Protein AF-A0A448V1M2-F1 (afdb_monomer_lite)

pLDDT: mean 79.56, std 18.77, range [48.19, 98.06]

Organism: NCBI:txid54006

InterPro domains:
  IPR054688 CD1247-like, N-terminal domain [NF045650] (5-70)

Structure (mmCIF, N/CA/C/O backbone):
data_AF-A0A448V1M2-F1
#
_entry.id   AF-A0A448V1M2-F1
#
loop_
_atom_site.group_PDB
_atom_site.id
_atom_site.type_symbol
_atom_site.label_atom_id
_atom_site.label_alt_id
_atom_site.label_comp_id
_atom_site.label_asym_id
_atom_site.label_entity_id
_atom_site.label_seq_id
_atom_site.pdbx_PDB_ins_code
_atom_site.Cartn_x
_atom_site.Cartn_y
_atom_site.Cartn_z
_atom_site.occupancy
_atom_site.B_iso_or_equiv
_atom_site.auth_seq_id
_atom_site.auth_comp_id
_atom_site.auth_asym_id
_atom_site.auth_atom_id
_atom_site.pdbx_PDB_model_num
ATOM 1 N N . MET A 1 1 ? 4.926 -2.962 -0.943 1.00 79.69 1 MET A N 1
ATOM 2 C CA . MET A 1 1 ? 3.814 -2.593 -0.034 1.00 79.69 1 MET A CA 1
ATOM 3 C C . MET A 1 1 ? 3.401 -3.590 1.058 1.00 79.69 1 MET A C 1
ATOM 5 O O . MET A 1 1 ? 2.748 -3.192 2.020 1.00 79.69 1 MET A O 1
ATOM 9 N N . LYS A 1 2 ? 3.814 -4.866 0.987 1.00 79.75 2 LYS A N 1
ATOM 10 C CA . LYS A 1 2 ? 3.374 -5.952 1.897 1.00 79.75 2 LYS A CA 1
ATOM 11 C C . LYS A 1 2 ? 3.415 -5.638 3.407 1.00 79.75 2 LYS A C 1
ATOM 13 O O . LYS A 1 2 ? 2.550 -6.105 4.140 1.00 79.75 2 LYS A O 1
ATOM 18 N N . ASN A 1 3 ? 4.383 -4.846 3.882 1.00 88.00 3 ASN A N 1
ATOM 19 C CA . ASN A 1 3 ? 4.484 -4.478 5.302 1.00 88.00 3 ASN A CA 1
ATOM 20 C C . ASN A 1 3 ? 3.368 -3.521 5.761 1.00 88.00 3 ASN A C 1
ATOM 22 O O . ASN A 1 3 ? 2.876 -3.657 6.877 1.00 88.00 3 ASN A O 1
ATOM 26 N N . ILE A 1 4 ? 2.948 -2.582 4.908 1.00 90.81 4 ILE A N 1
ATOM 27 C CA . ILE A 1 4 ? 1.882 -1.621 5.225 1.00 90.81 4 ILE A CA 1
ATOM 28 C C . ILE A 1 4 ? 0.545 -2.357 5.318 1.00 90.81 4 ILE A C 1
ATOM 30 O O . ILE A 1 4 ? -0.119 -2.266 6.346 1.00 90.81 4 ILE A O 1
ATOM 34 N N . LEU A 1 5 ? 0.219 -3.183 4.320 1.00 89.94 5 LEU A N 1
ATOM 35 C CA . LEU A 1 5 ? -0.993 -4.010 4.322 1.00 89.94 5 LEU A CA 1
ATOM 36 C C . LEU A 1 5 ? -1.060 -4.944 5.543 1.00 89.94 5 LEU A C 1
ATOM 38 O O . LEU A 1 5 ? -2.098 -5.050 6.190 1.00 89.94 5 LEU A O 1
ATOM 42 N N . GLN A 1 6 ? 0.060 -5.562 5.940 1.00 93.06 6 GLN A N 1
ATOM 43 C CA . GLN A 1 6 ? 0.123 -6.368 7.169 1.00 93.06 6 GLN A CA 1
ATOM 44 C C . GLN A 1 6 ? -0.152 -5.552 8.437 1.00 93.06 6 GLN A C 1
ATOM 46 O O . GLN A 1 6 ? -0.791 -6.052 9.363 1.00 93.06 6 GLN A O 1
ATOM 51 N N . ARG A 1 7 ? 0.329 -4.307 8.503 1.00 95.12 7 ARG A N 1
ATOM 52 C CA . ARG A 1 7 ? 0.070 -3.417 9.642 1.00 95.12 7 ARG A CA 1
ATOM 53 C C . ARG A 1 7 ? -1.384 -2.951 9.680 1.00 95.12 7 ARG A C 1
ATOM 55 O O . ARG A 1 7 ? -1.934 -2.874 10.772 1.00 95.12 7 ARG A O 1
ATOM 62 N N . ILE A 1 8 ? -2.003 -2.695 8.529 1.00 93.56 8 ILE A N 1
ATOM 63 C CA . ILE A 1 8 ? -3.431 -2.362 8.423 1.00 93.56 8 ILE A CA 1
ATOM 64 C C . ILE A 1 8 ? -4.282 -3.548 8.887 1.00 93.56 8 ILE A C 1
ATOM 66 O O . ILE A 1 8 ? -5.107 -3.387 9.781 1.00 93.56 8 ILE A O 1
ATOM 70 N N . ALA A 1 9 ? -3.995 -4.759 8.401 1.00 92.94 9 ALA A N 1
ATOM 71 C CA . ALA A 1 9 ? -4.674 -5.977 8.846 1.00 92.94 9 ALA A CA 1
ATOM 72 C C . ALA A 1 9 ? -4.497 -6.233 10.357 1.00 92.94 9 ALA A C 1
ATOM 74 O O . ALA A 1 9 ? -5.424 -6.664 11.043 1.00 92.94 9 ALA A O 1
ATOM 75 N N . TYR A 1 10 ? -3.314 -5.932 10.905 1.00 95.12 10 TYR A N 1
ATOM 76 C CA . TYR A 1 10 ? -3.086 -5.976 12.349 1.00 95.12 10 TYR A CA 1
ATOM 77 C C . TYR A 1 10 ? -3.934 -4.942 13.106 1.00 95.12 10 TYR A C 1
ATOM 79 O O . TYR A 1 10 ? -4.482 -5.275 14.152 1.00 95.12 10 TYR A O 1
ATOM 87 N N . LEU A 1 11 ? -4.061 -3.710 12.598 1.00 94.12 11 LEU A N 1
ATOM 88 C CA . LEU A 1 11 ? -4.897 -2.671 13.209 1.00 94.12 11 LEU A CA 1
ATOM 89 C C . LEU A 1 11 ? -6.382 -3.043 13.189 1.00 94.12 11 LEU A C 1
ATOM 91 O O . LEU A 1 11 ? -7.041 -2.856 14.206 1.00 94.12 11 LEU A O 1
ATOM 95 N N . GLN A 1 12 ? -6.875 -3.622 12.092 1.00 92.31 12 GLN A N 1
ATOM 96 C CA . GLN A 1 12 ? -8.239 -4.156 12.004 1.00 92.31 12 GLN A CA 1
ATOM 97 C C . GLN A 1 12 ? -8.470 -5.235 13.072 1.00 92.31 12 GLN A C 1
ATOM 99 O O . GLN A 1 12 ? -9.373 -5.115 13.896 1.00 92.31 12 GLN A O 1
ATOM 104 N N . GLY A 1 13 ? -7.577 -6.228 13.162 1.00 94.00 13 GLY A N 1
ATOM 105 C CA . GLY A 1 13 ? -7.680 -7.270 14.189 1.00 94.00 13 GLY A CA 1
ATOM 106 C C . GLY A 1 13 ? -7.524 -6.748 15.625 1.00 94.00 13 GLY A C 1
ATOM 107 O O . GLY A 1 13 ? -8.115 -7.296 16.557 1.00 94.00 13 GLY A O 1
ATOM 108 N N . LEU A 1 14 ? -6.740 -5.686 15.830 1.00 94.44 14 LEU A N 1
ATOM 109 C CA . LEU A 1 14 ? -6.602 -5.032 17.130 1.00 94.44 14 LEU A CA 1
ATOM 110 C C . LEU A 1 14 ? -7.875 -4.265 17.509 1.00 94.44 14 LEU A C 1
ATOM 112 O O . LEU A 1 14 ? -8.284 -4.336 18.667 1.00 94.44 14 LEU A O 1
ATOM 116 N N . ALA A 1 15 ? -8.500 -3.563 16.560 1.00 92.69 15 ALA A N 1
ATOM 117 C CA . ALA A 1 15 ? -9.775 -2.879 16.759 1.00 92.69 15 ALA A CA 1
ATOM 118 C C . ALA A 1 15 ? -10.866 -3.880 17.172 1.00 92.69 15 ALA A C 1
ATOM 120 O O . ALA A 1 15 ? -11.500 -3.690 18.213 1.00 92.69 15 ALA A O 1
ATOM 121 N N . ASP A 1 16 ? -10.967 -5.006 16.458 1.00 90.62 16 ASP A N 1
ATOM 122 C CA . ASP A 1 16 ? -11.872 -6.109 16.798 1.00 90.62 16 ASP A CA 1
ATOM 123 C C . ASP A 1 16 ? -11.5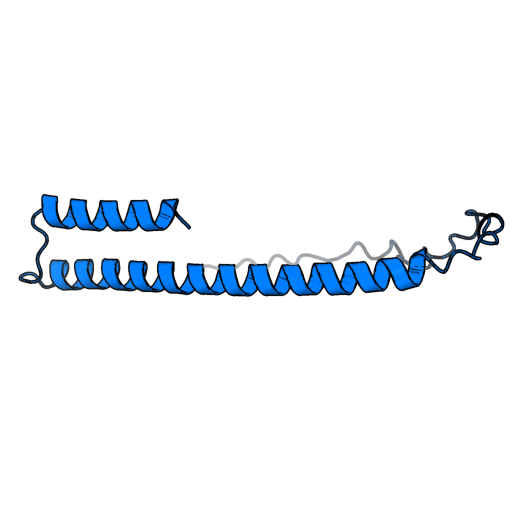84 -6.673 18.198 1.00 90.62 16 ASP A C 1
ATOM 125 O O . ASP A 1 16 ? -12.487 -6.860 19.017 1.00 90.62 16 ASP A O 1
ATOM 129 N N . GLY A 1 17 ? -10.307 -6.921 18.510 1.00 92.81 17 GLY A N 1
ATOM 130 C CA . GLY A 1 17 ? -9.881 -7.477 19.796 1.00 92.81 17 GLY A CA 1
ATOM 131 C C . GLY A 1 17 ? -10.126 -6.550 20.992 1.00 92.81 17 GLY A C 1
ATOM 132 O O . GLY A 1 17 ? -10.302 -7.029 22.114 1.00 92.81 17 GLY A O 1
ATOM 133 N N . LEU A 1 18 ? -10.155 -5.236 20.762 1.00 92.62 18 LEU A N 1
ATOM 134 C CA . LEU A 1 18 ? -10.473 -4.222 21.768 1.00 92.62 18 LEU A CA 1
ATOM 135 C C . LEU A 1 18 ? -11.978 -3.938 21.879 1.00 92.62 18 LEU A C 1
ATOM 137 O O . LEU A 1 18 ? -12.381 -3.215 22.790 1.00 92.62 18 LEU A O 1
ATOM 141 N N . GLY A 1 19 ? -12.800 -4.514 20.997 1.00 90.69 19 GLY A N 1
ATOM 142 C CA . GLY A 1 19 ? -14.232 -4.234 20.933 1.00 90.69 19 GLY A CA 1
ATOM 143 C C . GLY A 1 19 ? -14.530 -2.817 20.449 1.00 90.69 19 GLY A C 1
ATOM 144 O O . GLY A 1 19 ? -15.491 -2.207 20.909 1.00 90.69 19 GLY A O 1
ATOM 145 N N . VAL A 1 20 ? -13.678 -2.270 19.578 1.00 91.81 20 VAL A N 1
ATOM 146 C CA . VAL A 1 20 ? -13.969 -1.018 18.879 1.00 91.81 20 VAL A CA 1
ATOM 147 C C . VAL A 1 20 ? -15.035 -1.318 17.836 1.00 91.81 20 VAL A C 1
ATOM 149 O O . VAL A 1 20 ? -14.824 -2.130 16.942 1.00 91.81 20 VAL A O 1
ATOM 152 N N . ASP A 1 21 ? -16.180 -0.665 17.968 1.00 89.12 21 ASP A N 1
ATOM 153 C CA . ASP A 1 21 ? -17.312 -0.820 17.068 1.00 89.12 21 ASP A CA 1
ATOM 154 C C . ASP A 1 21 ? -17.858 0.547 16.631 1.00 89.12 21 ASP A C 1
ATOM 156 O O . ASP A 1 21 ? -17.465 1.609 17.129 1.00 89.12 21 ASP A O 1
ATOM 160 N N . ASP A 1 22 ? -18.792 0.515 15.688 1.00 89.06 22 ASP A N 1
ATOM 161 C CA . ASP A 1 22 ? -19.462 1.685 15.124 1.00 89.06 22 ASP A CA 1
ATOM 162 C C . ASP A 1 22 ? -20.516 2.306 16.061 1.00 89.06 22 ASP A C 1
ATOM 164 O O . ASP A 1 22 ? -21.189 3.272 15.694 1.00 89.06 22 ASP A O 1
ATOM 168 N N . THR A 1 23 ? -20.673 1.793 17.288 1.00 90.12 23 THR A N 1
ATOM 169 C CA . THR A 1 23 ? -21.674 2.297 18.240 1.00 90.12 23 THR A CA 1
ATOM 170 C C . THR A 1 23 ? -21.207 3.554 18.968 1.00 90.12 23 THR A C 1
ATOM 172 O O . THR A 1 23 ? -22.027 4.373 19.401 1.00 90.12 23 THR A O 1
ATOM 175 N N . SER A 1 24 ? -19.889 3.731 19.089 1.00 94.31 24 SER A N 1
ATOM 176 C CA . SER A 1 24 ? -19.273 4.947 19.617 1.00 94.31 24 SER A CA 1
ATOM 177 C C . SER A 1 24 ? -18.854 5.879 18.483 1.00 94.31 24 SER A C 1
ATOM 179 O O . SER A 1 24 ? -18.456 5.439 17.407 1.00 94.31 24 SER A O 1
ATOM 181 N N . LYS A 1 25 ? -18.905 7.193 18.727 1.00 94.69 25 LYS A N 1
ATOM 182 C CA . LYS A 1 25 ? -18.470 8.182 17.726 1.00 94.69 25 LYS A CA 1
ATOM 183 C C . LYS A 1 25 ? -16.984 8.027 17.418 1.00 94.69 25 LYS A C 1
ATOM 185 O O . LYS A 1 25 ? -16.564 8.181 16.278 1.00 94.69 25 LYS A O 1
ATOM 190 N N . GLU A 1 26 ? -16.202 7.731 18.448 1.00 92.06 26 GLU A N 1
ATOM 191 C CA . GLU A 1 26 ? -14.770 7.495 18.359 1.00 92.06 26 GLU A CA 1
ATOM 192 C C . GLU A 1 26 ? -14.473 6.223 17.559 1.00 92.06 26 GLU A C 1
ATOM 194 O O . GLU A 1 26 ? -13.617 6.253 16.681 1.00 92.06 26 GLU A O 1
ATOM 199 N N . GLY A 1 27 ? -15.202 5.130 17.808 1.00 93.44 27 GLY A N 1
ATOM 200 C CA . GLY A 1 27 ? -15.043 3.876 17.073 1.00 93.44 27 GLY A CA 1
ATOM 201 C C . GLY A 1 27 ? -15.433 3.997 15.604 1.00 93.44 27 GLY A C 1
ATOM 202 O O . GLY A 1 27 ? -14.683 3.544 14.747 1.00 93.44 27 GLY A O 1
ATOM 203 N N . GLN A 1 28 ? -16.511 4.724 15.298 1.00 94.00 28 GLN A N 1
ATOM 204 C CA . GLN A 1 28 ? -16.889 5.030 13.918 1.00 94.00 28 GLN A CA 1
ATOM 205 C C . GLN A 1 28 ? -15.775 5.783 13.169 1.00 94.00 28 GLN A C 1
ATOM 207 O O . GLN A 1 28 ? -15.437 5.421 12.048 1.00 94.00 28 GLN A O 1
ATOM 212 N N . ILE A 1 29 ? -15.165 6.798 13.795 1.00 95.25 29 ILE A N 1
ATOM 213 C CA . ILE A 1 29 ? -14.046 7.545 13.196 1.00 95.25 29 ILE A CA 1
ATOM 214 C C . ILE A 1 29 ? -12.814 6.652 13.011 1.00 95.25 29 ILE A C 1
ATOM 216 O O . ILE A 1 29 ? -12.134 6.755 11.994 1.00 95.25 29 ILE A O 1
ATOM 220 N N . LEU A 1 30 ? -12.497 5.804 13.993 1.00 93.56 30 LEU A N 1
ATOM 221 C CA . LEU A 1 30 ? -11.327 4.927 13.934 1.00 93.56 30 LEU A CA 1
ATOM 222 C C . LEU A 1 30 ? -11.451 3.872 12.833 1.00 93.56 30 LEU A C 1
ATOM 224 O O . LEU A 1 30 ? -10.475 3.647 12.124 1.00 93.56 30 LEU A O 1
ATOM 228 N N . LEU A 1 31 ? -12.624 3.253 12.691 1.00 93.69 31 LEU A N 1
ATOM 229 C CA . LEU A 1 31 ? -12.887 2.270 11.639 1.00 93.69 31 LEU A CA 1
ATOM 230 C C . LEU A 1 31 ? -12.781 2.919 10.256 1.00 93.69 31 LEU A C 1
ATOM 232 O O . LEU A 1 31 ? -12.000 2.454 9.432 1.00 93.69 31 LEU A O 1
ATOM 236 N N . GLU A 1 32 ? -13.434 4.067 10.059 1.00 95.75 32 GLU A N 1
ATOM 237 C CA . GLU A 1 32 ? -13.359 4.808 8.795 1.00 95.75 32 GLU A CA 1
ATOM 238 C C . GLU A 1 32 ? -11.914 5.210 8.449 1.00 95.75 32 GLU A C 1
ATOM 240 O O . GLU A 1 32 ? -11.489 5.136 7.301 1.00 95.75 32 GLU A O 1
ATOM 245 N N . LEU A 1 33 ? -11.119 5.613 9.446 1.00 95.31 33 LEU A N 1
ATOM 246 C CA . LEU A 1 33 ? -9.718 5.972 9.230 1.00 95.31 33 LEU A CA 1
ATOM 247 C C . LEU A 1 33 ? -8.877 4.764 8.808 1.00 95.31 33 LEU A C 1
ATOM 249 O O . LEU A 1 33 ? -8.003 4.902 7.954 1.00 95.31 33 LEU A O 1
ATOM 253 N N . VAL A 1 34 ? -9.115 3.594 9.405 1.00 93.94 34 VAL A N 1
ATOM 254 C CA . VAL A 1 34 ? -8.431 2.355 9.012 1.00 93.94 34 VAL A CA 1
ATOM 255 C C . VAL A 1 34 ? -8.782 1.982 7.573 1.00 93.94 34 VAL A C 1
ATOM 257 O O . VAL A 1 34 ? -7.878 1.623 6.819 1.00 93.94 34 VAL A O 1
ATOM 260 N N . ASP A 1 35 ? -10.044 2.139 7.181 1.00 93.62 35 ASP A N 1
ATOM 261 C CA . ASP A 1 35 ? -10.511 1.844 5.826 1.00 93.62 35 ASP A CA 1
ATOM 262 C C . ASP A 1 35 ? -9.916 2.814 4.795 1.00 93.62 35 ASP A C 1
ATOM 264 O O . ASP A 1 35 ? -9.327 2.376 3.810 1.00 93.62 35 ASP A O 1
ATOM 268 N N . VAL A 1 36 ? -9.923 4.125 5.064 1.00 96.75 36 VAL A N 1
ATOM 269 C CA . VAL A 1 36 ? -9.280 5.126 4.187 1.00 96.75 36 VAL A CA 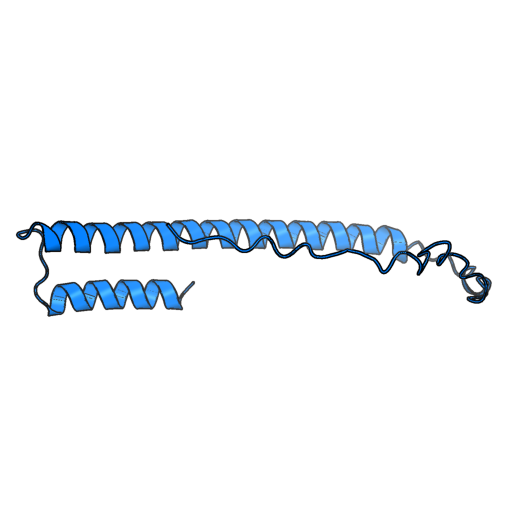1
ATOM 270 C C . VAL A 1 36 ? -7.781 4.858 4.026 1.00 96.75 36 VAL A C 1
ATOM 272 O O . VAL A 1 36 ? -7.223 5.038 2.945 1.00 96.75 36 VAL A O 1
ATOM 275 N N . VAL A 1 37 ? -7.098 4.422 5.089 1.00 95.31 37 VAL A N 1
ATOM 276 C CA . VAL A 1 37 ? -5.676 4.055 5.005 1.00 95.31 37 VAL A CA 1
ATOM 277 C C . VAL A 1 37 ? -5.475 2.783 4.173 1.00 95.31 37 VAL A C 1
ATOM 279 O O . VAL A 1 37 ? -4.460 2.682 3.482 1.00 95.31 37 VAL A O 1
ATOM 282 N N . ALA A 1 38 ? -6.415 1.834 4.204 1.00 93.31 38 ALA A N 1
ATOM 283 C CA . ALA A 1 38 ? -6.398 0.655 3.338 1.00 93.31 38 ALA A CA 1
ATOM 284 C C . ALA A 1 38 ? -6.556 1.039 1.863 1.00 93.31 38 ALA A C 1
ATOM 286 O O . ALA A 1 38 ? -5.706 0.675 1.053 1.00 93.31 38 ALA A O 1
ATOM 287 N N . GLU A 1 39 ? -7.557 1.857 1.539 1.00 95.62 39 GLU A N 1
ATOM 288 C CA . GLU A 1 39 ? -7.783 2.355 0.176 1.00 95.62 39 GLU A CA 1
ATOM 289 C C . GLU A 1 39 ? -6.588 3.165 -0.346 1.00 95.62 39 GLU A C 1
ATOM 291 O O . GLU A 1 39 ? -6.188 3.033 -1.505 1.00 95.62 39 GLU A O 1
ATOM 296 N N . LEU A 1 40 ? -5.976 3.988 0.515 1.00 95.44 40 LEU A N 1
ATOM 297 C CA . LEU A 1 40 ? -4.769 4.733 0.170 1.00 95.44 40 LEU A CA 1
ATOM 298 C C . LEU A 1 40 ? -3.601 3.792 -0.130 1.00 95.44 40 LEU A C 1
ATOM 300 O O . LEU A 1 40 ? -2.857 4.040 -1.074 1.00 95.44 40 LEU A O 1
ATOM 304 N N . ALA A 1 41 ? -3.423 2.738 0.669 1.00 93.75 41 ALA A N 1
ATOM 305 C CA . ALA A 1 41 ? -2.376 1.757 0.424 1.00 93.75 41 ALA A CA 1
ATOM 306 C C . ALA A 1 41 ? -2.588 1.065 -0.928 1.00 93.75 41 ALA A C 1
ATOM 308 O O . ALA A 1 41 ? -1.665 1.056 -1.727 1.00 93.75 41 ALA A O 1
ATOM 309 N N . GLU A 1 42 ? -3.792 0.574 -1.223 1.00 92.69 42 GLU A N 1
ATOM 310 C CA . GLU A 1 42 ? -4.101 -0.056 -2.517 1.00 92.69 42 GLU A CA 1
ATOM 311 C C . GLU A 1 42 ? -3.866 0.901 -3.692 1.00 92.69 42 GLU A C 1
ATOM 313 O O . GLU A 1 42 ? -3.158 0.562 -4.633 1.00 92.69 42 GLU A O 1
ATOM 318 N N . THR A 1 43 ? -4.347 2.144 -3.587 1.00 95.81 43 THR A N 1
ATOM 319 C CA . THR A 1 43 ? -4.141 3.160 -4.632 1.00 95.81 43 THR A CA 1
ATOM 320 C C . THR A 1 43 ? -2.657 3.426 -4.884 1.00 95.81 43 THR A C 1
ATOM 322 O O . THR A 1 43 ? -2.259 3.684 -6.015 1.00 95.81 43 THR A O 1
ATOM 325 N N . VAL A 1 44 ? -1.826 3.422 -3.840 1.00 95.12 44 VAL A N 1
ATOM 326 C CA . VAL A 1 44 ? -0.381 3.619 -3.996 1.00 95.12 44 VAL A CA 1
ATOM 327 C C . VAL A 1 44 ? 0.280 2.383 -4.618 1.00 95.12 44 VAL A C 1
ATOM 329 O O . VAL A 1 44 ? 1.249 2.572 -5.344 1.00 95.12 44 VAL A O 1
ATOM 332 N N . ASP A 1 45 ? -0.212 1.161 -4.372 1.00 93.44 45 ASP A N 1
ATOM 333 C CA . ASP A 1 45 ? 0.305 -0.089 -4.985 1.00 93.44 45 ASP A CA 1
ATOM 334 C C . ASP A 1 45 ? 0.123 -0.035 -6.489 1.00 93.44 45 ASP A C 1
ATOM 336 O O . ASP A 1 45 ? 1.111 -0.061 -7.215 1.00 93.44 45 ASP A O 1
ATOM 340 N N . ASP A 1 46 ? -1.106 0.229 -6.929 1.00 94.56 46 ASP A N 1
ATOM 341 C CA . ASP A 1 46 ? -1.436 0.341 -8.348 1.00 94.56 46 ASP A CA 1
ATOM 342 C C . ASP A 1 46 ? -0.570 1.404 -9.048 1.00 94.56 46 ASP A C 1
ATOM 344 O O . ASP A 1 46 ? -0.114 1.224 -10.172 1.00 94.56 46 ASP A O 1
ATOM 348 N N . ARG A 1 47 ? -0.296 2.527 -8.370 1.00 95.69 47 ARG A N 1
ATOM 349 C CA . ARG A 1 47 ? 0.542 3.605 -8.921 1.00 95.69 47 ARG A CA 1
ATOM 350 C C . ARG A 1 47 ? 2.024 3.268 -8.980 1.00 95.69 47 ARG A C 1
ATOM 352 O O . ARG A 1 47 ? 2.724 3.862 -9.797 1.00 95.69 47 ARG A O 1
ATOM 359 N N . LEU A 1 48 ? 2.518 2.423 -8.078 1.00 95.50 48 LEU A N 1
ATOM 360 C CA . LEU A 1 48 ? 3.895 1.946 -8.146 1.00 95.50 48 LEU A CA 1
ATOM 361 C C . LEU A 1 48 ? 4.052 0.928 -9.269 1.00 95.50 48 LEU A C 1
ATOM 363 O O . LEU A 1 48 ? 5.045 1.018 -9.980 1.00 95.50 48 LEU A O 1
ATOM 367 N N . ASP A 1 49 ? 3.068 0.050 -9.461 1.00 95.44 49 ASP A N 1
ATOM 368 C CA . ASP A 1 49 ? 3.050 -0.895 -10.580 1.00 95.44 49 ASP A CA 1
ATOM 369 C C . ASP A 1 49 ? 3.033 -0.134 -11.925 1.00 95.44 49 ASP A C 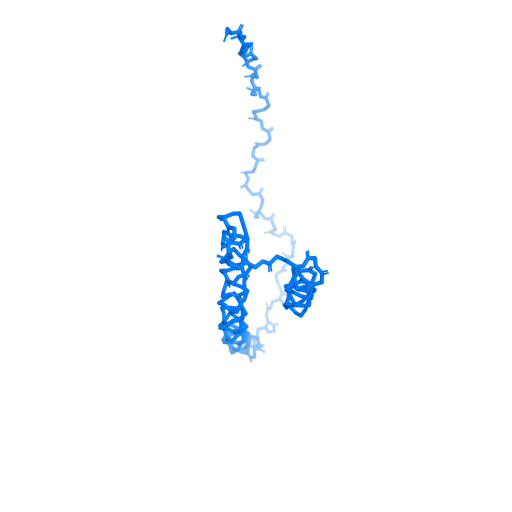1
ATOM 371 O O . ASP A 1 49 ? 3.887 -0.368 -12.774 1.00 95.44 49 ASP A O 1
ATOM 375 N N . ASP A 1 50 ? 2.167 0.883 -12.076 1.00 96.75 50 ASP A N 1
ATOM 376 C CA . ASP A 1 50 ? 2.154 1.770 -13.259 1.00 96.75 50 ASP A CA 1
ATOM 377 C C . ASP A 1 50 ? 3.520 2.455 -13.509 1.00 96.75 50 ASP A C 1
ATOM 379 O O . ASP A 1 50 ? 3.886 2.761 -14.647 1.00 96.75 50 ASP A O 1
ATOM 383 N N . LEU A 1 51 ? 4.250 2.788 -12.437 1.00 96.94 51 LEU A N 1
ATOM 384 C CA . LEU A 1 51 ? 5.553 3.446 -12.528 1.00 96.94 51 LEU A CA 1
ATOM 385 C C . LEU A 1 51 ? 6.659 2.457 -12.902 1.00 96.94 51 LEU A C 1
ATOM 387 O O . LEU A 1 51 ? 7.562 2.845 -13.636 1.00 96.94 51 LEU A O 1
ATOM 391 N N . GLU A 1 52 ? 6.596 1.221 -12.406 1.00 97.12 52 GLU A N 1
ATOM 392 C CA . GLU A 1 52 ? 7.497 0.135 -12.803 1.00 97.12 52 GLU A CA 1
ATOM 393 C C . GLU A 1 52 ? 7.368 -0.115 -14.310 1.00 97.12 52 GLU A C 1
ATOM 395 O O . GLU A 1 52 ? 8.369 -0.026 -15.015 1.00 97.12 52 GLU A O 1
ATOM 400 N N . ASP A 1 53 ? 6.138 -0.217 -14.827 1.00 97.25 53 ASP A N 1
ATOM 401 C CA . ASP A 1 53 ? 5.874 -0.330 -16.269 1.00 97.25 53 ASP A CA 1
ATOM 402 C C . ASP A 1 53 ? 6.463 0.851 -17.068 1.00 97.25 53 ASP A C 1
ATOM 404 O O . ASP A 1 53 ? 6.999 0.682 -18.163 1.00 97.25 53 ASP A O 1
ATOM 408 N N . TYR A 1 54 ? 6.368 2.078 -16.544 1.00 97.50 54 TYR A N 1
ATOM 409 C CA . TYR A 1 54 ? 6.946 3.249 -17.210 1.00 97.50 54 TYR A CA 1
ATOM 410 C C . TYR A 1 54 ? 8.479 3.220 -17.209 1.00 97.50 54 TYR A C 1
ATOM 412 O O . TYR A 1 54 ? 9.102 3.642 -18.183 1.00 97.50 54 TYR A O 1
ATOM 420 N N . VAL A 1 55 ? 9.091 2.759 -16.116 1.00 98.06 55 VAL A N 1
ATOM 421 C CA . VAL A 1 55 ? 10.546 2.598 -16.024 1.00 98.06 55 VAL A CA 1
ATOM 422 C C . VAL A 1 55 ? 11.019 1.539 -17.012 1.00 98.06 55 VAL A C 1
ATOM 424 O O . VAL A 1 55 ? 11.976 1.815 -17.727 1.00 98.06 55 VAL A O 1
ATOM 427 N N . ASP A 1 56 ? 10.312 0.416 -17.136 1.00 98.00 56 ASP A N 1
ATOM 428 C CA . ASP A 1 56 ? 10.622 -0.628 -18.118 1.00 98.00 56 ASP A CA 1
ATOM 429 C C . ASP A 1 56 ? 10.627 -0.074 -19.554 1.00 98.00 56 ASP A C 1
ATOM 431 O O . ASP A 1 56 ? 11.545 -0.351 -20.324 1.00 98.00 56 ASP A O 1
ATOM 435 N N . VAL A 1 57 ? 9.650 0.772 -19.908 1.00 97.94 57 VAL A N 1
ATOM 436 C CA . VAL A 1 57 ? 9.610 1.443 -21.224 1.00 97.94 57 VAL A CA 1
ATOM 437 C C . VAL A 1 57 ? 10.805 2.377 -21.419 1.00 97.94 57 VAL A C 1
ATOM 439 O O . VAL A 1 57 ? 11.395 2.413 -22.494 1.00 97.94 57 VAL A O 1
ATOM 442 N N . VAL A 1 58 ? 11.181 3.140 -20.390 1.00 97.69 58 VAL A N 1
ATOM 443 C CA . VAL A 1 58 ? 12.355 4.023 -20.468 1.00 97.69 58 VAL A CA 1
ATOM 444 C C . VAL A 1 58 ? 13.644 3.212 -20.606 1.00 97.69 58 VAL A C 1
ATOM 446 O O . VAL A 1 58 ? 14.530 3.622 -21.352 1.00 97.69 58 VAL A O 1
ATOM 449 N N . GLU A 1 59 ? 13.768 2.083 -19.908 1.00 97.94 59 GLU A N 1
ATOM 450 C CA . GLU A 1 59 ? 14.909 1.176 -20.054 1.00 97.94 59 GLU A CA 1
ATOM 451 C C . GLU A 1 59 ? 14.982 0.583 -21.470 1.00 97.94 59 GLU A C 1
ATOM 453 O O . GLU A 1 59 ? 16.070 0.549 -22.045 1.00 97.94 59 GLU A O 1
ATOM 458 N N . GLU A 1 60 ? 13.848 0.186 -22.058 1.00 97.12 60 GLU A N 1
ATOM 459 C CA . GLU A 1 60 ? 13.767 -0.285 -23.450 1.00 97.12 60 GLU A CA 1
ATOM 460 C C . GLU A 1 60 ? 14.220 0.802 -24.440 1.00 97.12 60 GLU A C 1
ATOM 462 O O . GLU A 1 60 ? 15.146 0.571 -25.218 1.00 97.12 60 GLU A O 1
ATOM 467 N N . ASP A 1 61 ? 13.648 2.008 -24.355 1.00 97.00 61 ASP A N 1
ATOM 468 C CA . ASP A 1 61 ? 13.991 3.137 -25.231 1.00 97.00 61 ASP A CA 1
ATOM 469 C C . ASP A 1 61 ? 15.478 3.529 -25.120 1.00 97.00 61 ASP A C 1
ATOM 471 O O . ASP A 1 61 ? 16.124 3.879 -26.113 1.00 97.00 61 ASP A O 1
ATOM 475 N N . LEU A 1 62 ? 16.040 3.499 -23.904 1.00 96.31 62 LEU A N 1
ATOM 476 C CA . LEU A 1 62 ? 17.458 3.786 -23.684 1.00 96.31 62 LEU A CA 1
ATOM 477 C C . LEU A 1 62 ? 18.358 2.685 -24.240 1.00 96.31 62 LEU A C 1
ATOM 479 O O . LEU A 1 62 ? 19.414 3.014 -24.770 1.00 96.31 62 LEU A O 1
ATOM 483 N N . GLY A 1 63 ? 17.943 1.419 -24.160 1.00 93.50 63 GLY A N 1
ATOM 484 C CA . GLY A 1 63 ? 18.645 0.307 -24.798 1.00 93.50 63 GLY A CA 1
ATOM 485 C C . GLY A 1 63 ? 18.679 0.448 -26.319 1.00 93.50 63 GLY A C 1
ATOM 486 O O . GLY A 1 63 ? 19.738 0.321 -26.923 1.00 93.50 63 GLY A O 1
ATOM 487 N N . GLU A 1 64 ? 17.558 0.818 -26.946 1.00 94.06 64 GLU A N 1
ATOM 488 C CA . GLU A 1 64 ? 17.527 1.088 -28.391 1.00 94.06 64 GLU A CA 1
ATOM 489 C C . GLU A 1 64 ? 18.441 2.259 -28.786 1.00 94.06 64 GLU A C 1
ATOM 491 O O . GLU A 1 64 ? 19.089 2.232 -29.836 1.00 94.06 64 GLU A O 1
ATOM 496 N N . LEU A 1 65 ? 18.504 3.301 -27.950 1.00 92.94 65 LEU A N 1
ATOM 497 C CA . LEU A 1 65 ? 19.409 4.428 -28.158 1.00 92.94 65 LEU A CA 1
ATOM 498 C C . LEU A 1 65 ? 20.878 4.027 -27.974 1.00 92.94 65 LEU A C 1
ATOM 500 O O . LEU A 1 65 ? 21.728 4.495 -28.731 1.00 92.94 65 LEU A O 1
ATOM 504 N N . GLU A 1 66 ? 21.171 3.199 -26.970 1.00 89.56 66 GLU A N 1
ATOM 505 C CA . GLU A 1 66 ? 22.497 2.641 -26.710 1.00 89.56 66 GLU A CA 1
ATOM 506 C C . GLU A 1 66 ? 22.985 1.864 -27.930 1.00 89.56 66 GLU A C 1
ATOM 508 O O . GLU A 1 66 ? 24.052 2.171 -28.459 1.00 89.56 66 GLU A O 1
ATOM 513 N N . ASP A 1 67 ? 22.159 0.947 -28.434 1.00 88.62 67 ASP A N 1
ATOM 514 C CA . ASP A 1 67 ? 22.460 0.172 -29.632 1.00 88.62 67 ASP A CA 1
ATOM 515 C C . ASP A 1 67 ? 22.663 1.102 -30.842 1.00 88.62 67 ASP A C 1
ATOM 517 O O . ASP A 1 67 ? 23.640 0.972 -31.572 1.00 88.62 67 ASP A O 1
ATOM 521 N N . PHE A 1 68 ? 21.813 2.117 -31.033 1.00 87.25 68 PHE A N 1
ATOM 522 C CA . PHE A 1 68 ? 21.971 3.070 -32.138 1.00 87.25 68 PHE A CA 1
ATOM 523 C C . PHE A 1 68 ? 23.286 3.868 -32.082 1.00 87.25 68 PHE A C 1
ATOM 525 O O . PHE A 1 68 ? 23.883 4.123 -33.125 1.00 87.25 68 PHE A O 1
ATOM 532 N N . ILE A 1 69 ? 23.725 4.294 -30.894 1.00 85.25 69 ILE A N 1
ATOM 533 C CA . ILE A 1 69 ? 24.926 5.129 -30.735 1.00 85.25 69 ILE A CA 1
ATOM 534 C C . ILE A 1 69 ? 26.200 4.277 -30.694 1.00 85.25 69 ILE A C 1
ATOM 536 O O . ILE A 1 69 ? 27.210 4.6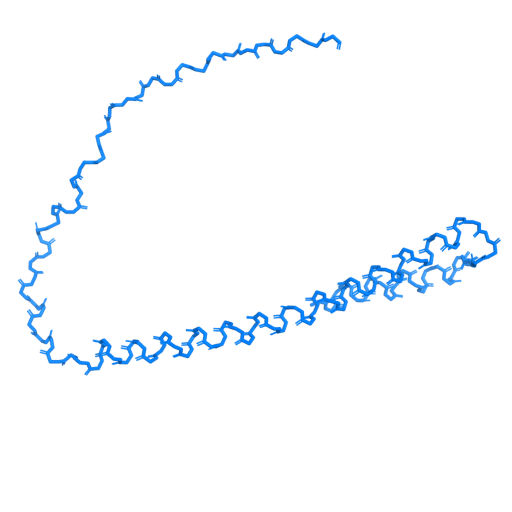87 -31.259 1.00 85.25 69 ILE A O 1
ATOM 540 N N . TYR A 1 70 ? 26.172 3.122 -30.025 1.00 79.44 70 TYR A N 1
ATOM 541 C CA . TYR A 1 70 ? 27.355 2.293 -29.778 1.00 79.44 70 TYR A CA 1
ATOM 542 C C . TYR A 1 70 ? 27.535 1.147 -30.787 1.00 79.44 70 TYR A C 1
ATOM 544 O O . TYR A 1 70 ? 28.657 0.679 -30.955 1.00 79.44 70 TYR A O 1
ATOM 552 N N . GLU A 1 71 ? 26.499 0.694 -31.508 1.00 64.69 71 GLU A N 1
ATOM 553 C CA . GLU A 1 71 ? 26.690 -0.245 -32.632 1.00 64.69 71 GLU A CA 1
ATOM 554 C C . GLU A 1 71 ? 27.170 0.456 -33.917 1.00 64.69 71 GLU A C 1
ATOM 556 O O . GLU A 1 71 ? 27.652 -0.211 -34.834 1.00 64.69 71 GLU A O 1
ATOM 561 N N . GLU A 1 72 ? 27.095 1.791 -33.986 1.00 59.22 72 GLU A N 1
ATOM 562 C CA . GLU A 1 72 ? 27.671 2.602 -35.071 1.00 59.22 72 GLU A CA 1
ATOM 563 C C . GLU A 1 72 ? 29.159 2.949 -34.824 1.00 59.22 72 GLU A C 1
ATOM 565 O O . GLU A 1 72 ? 29.686 3.911 -35.384 1.00 59.22 72 GLU A O 1
ATOM 570 N N . ASP A 1 73 ? 29.870 2.129 -34.035 1.00 55.41 73 ASP A N 1
ATOM 571 C CA . ASP A 1 73 ? 31.334 2.131 -33.905 1.00 55.41 73 ASP A CA 1
ATOM 572 C C . ASP A 1 73 ? 32.019 1.555 -35.172 1.00 55.41 73 ASP A C 1
ATOM 574 O O . ASP A 1 73 ? 32.708 0.537 -35.165 1.00 55.41 73 ASP A O 1
ATOM 578 N N . ASP A 1 74 ? 31.879 2.290 -36.278 1.00 52.88 74 ASP A N 1
ATOM 579 C CA . ASP A 1 74 ? 33.009 2.600 -37.172 1.00 52.88 74 ASP A CA 1
ATOM 580 C C . ASP A 1 74 ? 33.747 3.864 -36.636 1.00 52.88 74 ASP A C 1
ATOM 582 O O . ASP A 1 74 ? 34.375 4.615 -37.381 1.00 52.88 74 ASP A O 1
ATOM 586 N N . PHE A 1 75 ? 33.660 4.125 -35.325 1.00 54.84 75 PHE A N 1
ATOM 587 C CA . PHE A 1 75 ? 34.330 5.200 -34.586 1.00 54.84 75 PHE A CA 1
ATOM 588 C C . PHE A 1 75 ? 35.628 4.715 -33.908 1.00 54.84 75 PHE A C 1
ATOM 590 O O . PHE A 1 75 ? 36.061 5.245 -32.886 1.00 54.84 75 PHE A O 1
ATOM 597 N N . ASP A 1 76 ? 36.340 3.802 -34.577 1.00 51.59 76 ASP A N 1
ATOM 598 C CA . ASP A 1 76 ? 37.763 3.480 -34.353 1.00 51.59 76 ASP A CA 1
ATOM 599 C C . ASP A 1 76 ? 38.707 4.715 -34.500 1.00 51.59 76 ASP A C 1
ATOM 601 O O . ASP A 1 76 ? 39.926 4.579 -34.422 1.00 51.59 76 ASP A O 1
ATOM 605 N N . ASP A 1 77 ? 38.179 5.929 -34.711 1.00 52.25 77 ASP A N 1
ATOM 606 C CA . ASP A 1 77 ? 38.931 7.189 -34.859 1.00 52.25 77 ASP A CA 1
ATOM 607 C C . ASP A 1 77 ? 38.960 8.051 -33.572 1.00 52.25 77 ASP A C 1
ATOM 609 O O . ASP A 1 77 ? 39.530 9.143 -33.573 1.00 52.25 77 ASP A O 1
ATOM 613 N N . TYR A 1 78 ? 38.384 7.589 -32.452 1.00 52.09 78 TYR A N 1
ATOM 614 C CA . TYR A 1 78 ? 38.485 8.285 -31.153 1.00 52.09 78 TYR A CA 1
ATOM 615 C C . TYR A 1 78 ? 39.741 7.942 -30.334 1.00 52.09 78 TYR A C 1
ATOM 617 O O . TYR A 1 78 ? 39.902 8.452 -29.227 1.00 52.09 78 TYR A O 1
ATOM 625 N N . ASP A 1 79 ? 40.675 7.165 -30.888 1.00 51.50 79 ASP A N 1
ATOM 626 C CA . ASP A 1 79 ? 42.013 6.975 -30.304 1.00 51.50 79 ASP A CA 1
ATOM 627 C C . ASP A 1 79 ? 42.933 8.211 -30.481 1.00 51.50 79 ASP A C 1
ATOM 629 O O . ASP A 1 79 ? 44.010 8.261 -29.886 1.00 51.50 79 ASP A O 1
ATOM 633 N N . ASP A 1 80 ? 42.507 9.230 -31.246 1.00 51.47 80 ASP A N 1
ATOM 634 C CA . ASP A 1 80 ? 43.248 10.488 -31.471 1.00 51.47 80 ASP A CA 1
ATOM 635 C C . ASP A 1 80 ? 42.682 11.698 -30.689 1.00 51.47 80 ASP A C 1
ATOM 637 O O . ASP A 1 80 ? 43.173 12.823 -30.841 1.00 51.47 80 ASP A O 1
ATOM 641 N N . LEU A 1 81 ? 41.679 11.508 -29.819 1.00 51.72 81 LEU A N 1
ATOM 642 C CA . LEU A 1 81 ? 41.317 12.539 -28.840 1.00 51.72 81 LEU A CA 1
ATOM 643 C C . LEU A 1 81 ? 42.274 12.464 -27.654 1.00 51.72 81 LEU A C 1
ATOM 645 O O . LEU A 1 81 ? 42.002 11.835 -26.632 1.00 51.72 81 LEU A O 1
ATOM 649 N N . ASP A 1 82 ? 43.413 13.131 -27.828 1.00 51.59 82 ASP A N 1
ATOM 650 C CA . ASP A 1 82 ? 44.342 13.474 -26.761 1.00 51.59 82 ASP A CA 1
ATOM 651 C C . ASP A 1 82 ? 43.533 14.094 -25.608 1.00 51.59 82 ASP A C 1
ATOM 653 O O . ASP A 1 82 ? 42.988 15.196 -25.712 1.00 51.59 82 ASP A O 1
ATOM 657 N N . PHE A 1 83 ? 43.414 13.355 -24.505 1.00 51.62 83 PHE A N 1
ATOM 658 C CA . PHE A 1 83 ? 42.658 13.704 -23.294 1.00 51.62 83 PHE A CA 1
ATOM 659 C C . PHE A 1 83 ? 43.290 14.892 -22.529 1.00 51.62 83 PHE A C 1
ATOM 661 O O . PHE A 1 83 ? 43.024 15.094 -21.345 1.00 51.62 83 PHE A O 1
ATOM 668 N N . ASP A 1 84 ? 44.140 15.660 -23.210 1.00 52.91 84 ASP A N 1
ATOM 669 C CA . ASP A 1 84 ? 44.845 16.849 -22.752 1.00 52.91 84 ASP A CA 1
ATOM 670 C C . ASP A 1 84 ? 44.126 18.155 -23.164 1.00 52.91 84 ASP A C 1
ATOM 672 O O . ASP A 1 84 ? 44.520 19.222 -22.699 1.00 52.91 84 ASP A O 1
ATOM 676 N N . ASP A 1 85 ? 43.040 18.102 -23.957 1.00 49.12 85 ASP A N 1
ATOM 677 C CA . ASP A 1 85 ? 42.225 19.282 -24.331 1.00 49.12 85 ASP A CA 1
ATOM 678 C C . ASP A 1 85 ? 40.924 19.412 -23.508 1.00 49.12 85 ASP A C 1
ATOM 680 O O . ASP A 1 85 ? 39.863 19.812 -23.993 1.00 49.12 85 ASP A O 1
ATOM 684 N N . TYR A 1 86 ? 40.990 19.072 -22.215 1.00 53.72 86 TYR A N 1
ATOM 685 C CA . TYR A 1 86 ? 39.964 19.432 -21.229 1.00 53.72 86 TYR A CA 1
ATOM 686 C C . TYR A 1 86 ? 40.049 20.933 -20.874 1.00 53.72 86 TYR A C 1
ATOM 688 O O . TYR A 1 86 ? 40.291 21.306 -19.729 1.00 53.72 86 TYR A O 1
ATOM 696 N N . GLU A 1 87 ? 39.760 21.813 -21.836 1.00 54.50 87 GLU A N 1
ATOM 697 C CA . GLU A 1 87 ? 39.290 23.186 -21.561 1.00 54.50 87 GLU A CA 1
ATOM 698 C C . GLU A 1 87 ? 37.754 23.238 -21.365 1.00 54.50 87 GLU A C 1
ATOM 700 O O . GLU A 1 87 ? 37.110 24.267 -21.556 1.00 54.50 87 GLU A O 1
ATOM 705 N N . LEU A 1 88 ? 37.134 22.141 -20.907 1.00 51.06 88 LEU A N 1
ATOM 706 C CA . LEU A 1 88 ? 35.746 22.126 -20.410 1.00 51.06 88 LEU A CA 1
ATOM 707 C C . LEU A 1 88 ? 35.672 22.312 -18.878 1.00 51.06 88 LEU A C 1
ATOM 709 O O . LEU A 1 88 ? 34.761 21.830 -18.215 1.00 51.06 88 LEU A O 1
ATOM 713 N N . TYR A 1 89 ? 36.640 23.030 -18.312 1.00 53.94 89 TYR A N 1
ATOM 714 C CA . TYR A 1 89 ? 36.533 23.693 -17.008 1.00 53.94 89 TYR A CA 1
ATOM 715 C C . TYR A 1 89 ? 36.880 25.177 -17.177 1.00 53.94 89 TYR A C 1
ATOM 717 O O . TYR A 1 89 ? 37.710 25.739 -16.469 1.00 53.94 89 TYR A O 1
ATOM 725 N N . GLY A 1 90 ? 36.270 25.809 -18.179 1.00 51.16 90 GLY A N 1
ATOM 726 C CA . GLY A 1 90 ? 36.237 27.258 -18.291 1.00 51.16 90 GLY A CA 1
ATOM 727 C C . GLY A 1 90 ? 35.144 27.822 -17.387 1.00 51.16 90 GLY A C 1
ATOM 728 O O . GLY A 1 90 ? 33.972 27.755 -17.746 1.00 51.16 90 GLY A O 1
ATOM 729 N N . ASP A 1 91 ? 35.573 28.407 -16.268 1.00 53.84 91 ASP A N 1
ATOM 730 C CA . ASP A 1 91 ? 34.855 29.424 -15.484 1.00 53.84 91 ASP A CA 1
ATOM 731 C C . ASP A 1 91 ? 33.865 28.935 -14.405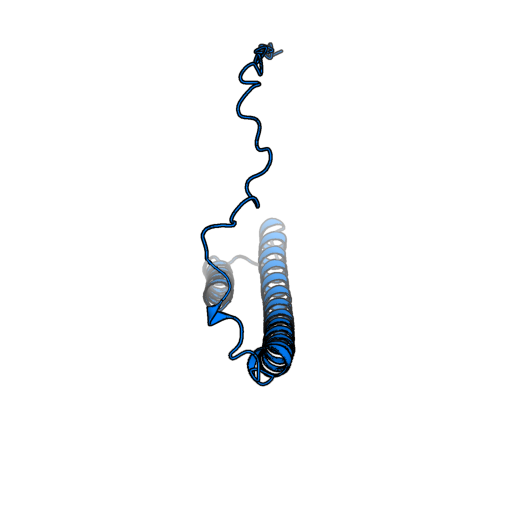 1.00 53.84 91 ASP A C 1
ATOM 733 O O . ASP A 1 91 ? 32.670 29.229 -14.421 1.00 53.84 91 ASP A O 1
ATOM 737 N N . PHE A 1 92 ? 34.383 28.210 -13.409 1.00 49.78 92 PHE A N 1
ATOM 738 C CA . PHE A 1 92 ? 33.898 28.386 -12.036 1.00 49.78 92 PHE A CA 1
ATOM 739 C C . PHE A 1 92 ? 34.893 29.332 -11.354 1.00 49.78 92 PHE A C 1
ATOM 741 O O . PHE A 1 92 ? 35.888 28.887 -10.787 1.00 49.78 92 PHE A O 1
ATOM 748 N N . ASP A 1 93 ? 34.671 30.636 -11.523 1.00 52.06 93 ASP A N 1
ATOM 749 C CA . ASP A 1 93 ? 35.394 31.689 -10.812 1.00 52.06 93 ASP A CA 1
ATOM 750 C C . ASP A 1 93 ? 35.175 31.469 -9.300 1.00 52.06 93 ASP A C 1
ATOM 752 O O . ASP A 1 93 ? 34.092 31.696 -8.753 1.00 52.06 93 ASP A O 1
ATOM 756 N N . GLU A 1 94 ? 36.195 30.931 -8.630 1.00 59.06 94 GLU A N 1
ATOM 757 C CA . GLU A 1 94 ? 36.314 30.885 -7.173 1.00 59.06 94 GLU A CA 1
ATOM 758 C C . GLU A 1 94 ? 36.635 32.296 -6.657 1.00 59.06 94 GLU A C 1
ATOM 760 O O . GLU A 1 94 ? 37.750 32.542 -6.220 1.00 59.06 94 GLU A O 1
ATOM 765 N N . GLU A 1 95 ? 35.703 33.246 -6.729 1.00 58.47 95 GLU A N 1
ATOM 766 C CA . GLU A 1 95 ? 35.829 34.524 -6.011 1.00 58.47 95 GLU A CA 1
ATOM 767 C C . GLU A 1 95 ? 34.458 35.218 -5.897 1.00 58.47 95 GLU A C 1
ATOM 769 O O . GLU A 1 95 ? 34.089 36.042 -6.722 1.00 58.47 95 GLU A O 1
ATOM 774 N N . ASP A 1 96 ? 33.678 34.831 -4.881 1.00 54.41 96 ASP A N 1
ATOM 775 C CA . ASP A 1 96 ? 32.833 35.743 -4.084 1.00 54.41 96 ASP A CA 1
ATOM 776 C C . ASP A 1 96 ? 32.335 34.995 -2.824 1.00 54.41 96 ASP A C 1
ATOM 778 O O . ASP A 1 96 ? 31.147 34.761 -2.587 1.00 54.41 96 ASP A O 1
ATOM 782 N N . ASP A 1 97 ? 33.309 34.584 -2.003 1.00 57.78 97 ASP A N 1
ATOM 783 C CA . ASP A 1 97 ? 33.141 34.377 -0.562 1.00 57.78 97 ASP A CA 1
ATOM 784 C C . ASP A 1 97 ? 32.883 35.751 0.081 1.00 57.78 97 ASP A C 1
ATOM 786 O O . ASP A 1 97 ? 33.833 36.426 0.457 1.00 57.78 97 ASP A O 1
ATOM 790 N N . ASP A 1 98 ? 31.621 36.183 0.160 1.00 60.94 98 ASP A N 1
ATOM 791 C CA . ASP A 1 98 ? 31.125 37.173 1.137 1.00 60.94 98 ASP A CA 1
ATOM 792 C C . ASP A 1 98 ? 29.579 37.211 1.104 1.00 60.94 98 ASP A C 1
ATOM 794 O O . ASP A 1 98 ? 28.939 38.205 0.753 1.00 60.94 98 ASP A O 1
ATOM 798 N N . PHE A 1 99 ? 28.935 36.093 1.462 1.00 48.19 99 PHE A N 1
ATOM 799 C CA . PHE A 1 99 ? 27.513 36.116 1.820 1.00 48.19 99 PHE A CA 1
ATOM 800 C C . PHE A 1 99 ? 27.397 36.451 3.312 1.00 48.19 99 PHE A C 1
ATOM 802 O O . PHE A 1 99 ? 27.393 35.558 4.162 1.00 48.19 99 PHE A O 1
ATOM 809 N N . ASP A 1 100 ? 27.352 37.749 3.626 1.00 56.88 100 ASP A N 1
ATOM 810 C CA . ASP A 1 100 ? 27.066 38.264 4.969 1.00 56.88 100 ASP A CA 1
ATOM 811 C C . ASP A 1 100 ? 25.690 37.742 5.415 1.00 56.88 100 ASP A C 1
ATOM 813 O O . ASP A 1 100 ? 24.635 38.146 4.917 1.00 56.88 100 ASP A O 1
ATOM 817 N N . PHE A 1 101 ? 25.704 36.784 6.339 1.00 54.16 101 PHE A N 1
ATOM 818 C CA . PHE A 1 101 ? 24.511 36.297 7.013 1.00 54.16 101 PHE A CA 1
ATOM 819 C C . PHE A 1 101 ? 24.133 37.345 8.064 1.00 54.16 101 PHE A C 1
ATOM 821 O O . PHE A 1 101 ? 24.553 37.249 9.217 1.00 54.16 101 PHE A O 1
ATOM 828 N N . ASP A 1 102 ? 23.383 38.374 7.663 1.00 56.53 102 ASP A N 1
ATOM 829 C CA . ASP A 1 102 ? 22.716 39.248 8.629 1.00 56.53 102 ASP A CA 1
ATOM 830 C C . ASP A 1 102 ? 21.696 38.387 9.391 1.00 56.53 102 ASP A C 1
ATOM 832 O O . ASP A 1 102 ? 20.630 38.013 8.895 1.00 56.53 102 ASP A O 1
ATOM 836 N N . GLU A 1 103 ? 22.097 37.998 10.598 1.00 61.69 103 GLU A N 1
ATOM 837 C CA . GLU A 1 103 ? 21.301 37.302 11.596 1.00 61.69 103 GLU A CA 1
ATOM 838 C C . GLU A 1 103 ? 20.164 38.240 12.036 1.00 61.69 103 GLU A C 1
ATOM 840 O O . GLU A 1 103 ? 20.295 38.995 12.998 1.00 61.69 103 GLU A O 1
ATOM 845 N N . GLU A 1 104 ? 19.043 38.239 11.303 1.00 61.59 104 GLU A N 1
ATOM 846 C CA . GLU A 1 104 ? 17.792 38.804 11.814 1.00 61.59 104 GLU A CA 1
ATOM 847 C C . GLU A 1 104 ? 17.332 37.944 12.998 1.00 61.59 104 GLU A C 1
ATOM 849 O O . GLU A 1 104 ? 16.709 36.890 12.856 1.00 61.59 104 GLU A O 1
ATOM 854 N N . GLU A 1 105 ? 17.698 38.411 14.190 1.00 60.31 105 GLU A N 1
ATOM 855 C CA . GLU A 1 105 ? 17.184 37.978 15.480 1.00 60.31 105 GLU A CA 1
ATOM 856 C C . GLU A 1 105 ? 15.648 38.094 15.450 1.00 60.31 105 GLU A C 1
ATOM 858 O O . GLU A 1 105 ? 15.077 39.184 15.514 1.00 60.31 105 GLU A O 1
ATOM 863 N N . ILE A 1 106 ? 14.960 36.960 15.288 1.00 64.12 106 ILE A N 1
ATOM 864 C CA . ILE A 1 106 ? 13.503 36.891 15.412 1.00 64.12 106 ILE A CA 1
ATOM 865 C C . ILE A 1 106 ? 13.180 37.132 16.890 1.00 64.12 106 ILE A C 1
ATOM 867 O O . ILE A 1 106 ? 13.295 36.221 17.711 1.00 64.12 106 ILE A O 1
ATOM 871 N N . GLU A 1 107 ? 12.797 38.362 17.239 1.00 60.09 107 GLU A N 1
ATOM 872 C CA . GLU A 1 107 ? 12.178 38.653 18.532 1.00 60.09 107 GLU A CA 1
ATOM 873 C C . GLU A 1 107 ? 10.847 37.888 18.624 1.00 60.09 107 GLU A C 1
ATOM 875 O O . GLU A 1 107 ? 9.908 38.124 17.861 1.00 60.09 107 GLU A O 1
ATOM 880 N N . GLU A 1 108 ? 10.786 36.935 19.557 1.00 57.94 108 GLU A N 1
ATOM 881 C CA . GLU A 1 108 ? 9.543 36.300 19.988 1.00 57.94 108 GLU A 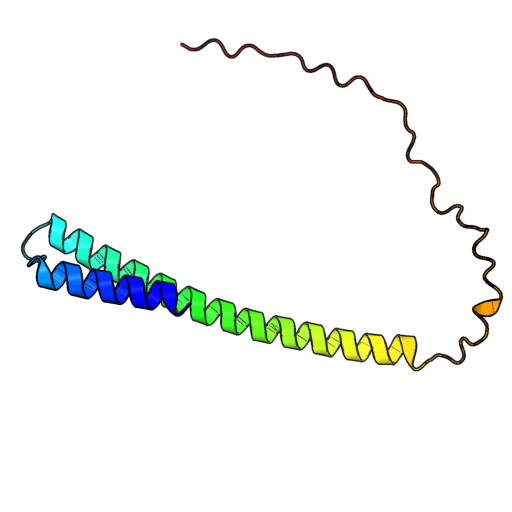CA 1
ATOM 882 C C . GLU A 1 108 ? 8.656 37.336 20.709 1.00 57.94 108 GLU A C 1
ATOM 884 O O . GLU A 1 108 ? 9.016 37.817 21.787 1.00 57.94 108 GLU A O 1
ATOM 889 N N . GLU A 1 109 ? 7.476 37.634 20.151 1.00 50.03 109 GLU A N 1
ATOM 890 C CA . GLU A 1 109 ? 6.310 38.139 20.905 1.00 50.03 109 GLU A CA 1
ATOM 891 C C . GLU A 1 109 ? 5.208 37.077 21.004 1.00 50.03 109 GLU A C 1
ATOM 893 O O . GLU A 1 109 ? 4.841 36.478 19.963 1.00 50.03 109 GLU A O 1
#

Radius of gyration: 29.72 Å; chains: 1; bounding box: 66×47×59 Å

Sequence (109 aa):
MKNILQRIAYLQGLADGLGVDDTSKEGQILLELVDVVAELAETVDDRLDDLEDYVDVVEEDLGELEDFIYEEDDFDDYDDLDFDDYELYGDFDEEDDDFDFDEEEIEEE

Foldseek 3Di:
DVVQVVVLVVLVVVCVVVVLDCPDPVSVVSVVVSVVSVVVVVVVVVVVVVVVVVVVVVVVVVVVVCCVVVVPPVVPVVVPPPPVPPPVPPDPPPDDPDPPPPPPPPDDD

Secondary structure (DSSP, 8-state):
-HHHHHHHHHHHHHHHHHT--TTSHHHHHHHHHHHHHHHHHHHHHHHHHHHHHHHHHHHHHHHHHHHHHHTT---TTGGG--TT-------------------------